Protein AF-A0A937YG60-F1 (afdb_monomer)

Sequence (108 aa):
MDESSQRQVPEAFIRLYVPPGRIKPTLSWAELLERHELCEDLAQMLGEPARAQLHELGLAEADVLGRIRAGLPATNLDLTVGEIGWVLGRLAETLGWFDDNGQPLVID

Mean predicted aligned error: 5.28 Å

Solvent-accessible surface area (backbone atoms only — not comparable to full-atom values): 6520 Å² total; per-residue (Å²): 135,92,73,79,70,80,75,69,72,51,69,78,61,51,51,69,44,31,55,92,98,55,91,60,50,80,62,52,72,69,56,49,42,54,54,47,52,54,38,52,52,51,20,60,66,45,46,61,62,45,52,47,43,34,66,78,68,68,45,54,73,70,56,40,53,51,52,51,60,70,48,49,78,76,68,79,60,97,70,49,74,60,50,51,51,49,25,48,28,50,30,22,48,79,72,67,40,55,44,98,85,70,42,49,45,75,83,132

Radius of gyration: 14.95 Å; Cα contacts (8 Å, |Δi|>4): 89; chains: 1; bounding box: 40×36×31 Å

Nearest PDB structures (foldseek):
  6fbx-assembly1_A  TM=3.305E-01  e=8.536E+00  Danio rerio

Structure (mmCIF, N/CA/C/O backbone):
data_AF-A0A937YG60-F1
#
_entry.id   AF-A0A937YG60-F1
#
loop_
_atom_site.group_PDB
_atom_site.id
_atom_site.type_symbol
_atom_site.label_atom_id
_atom_site.label_alt_id
_atom_site.label_comp_id
_atom_site.label_asym_id
_atom_site.label_entity_id
_atom_site.label_seq_id
_atom_site.pdbx_PDB_ins_code
_atom_site.Cartn_x
_atom_site.Cartn_y
_atom_site.Cartn_z
_atom_site.occupancy
_atom_site.B_iso_or_equiv
_atom_site.auth_seq_id
_atom_site.auth_comp_id
_atom_site.auth_asym_id
_atom_site.auth_atom_id
_atom_site.pdbx_PDB_model_num
ATOM 1 N N . MET A 1 1 ? 24.860 20.841 5.495 1.00 39.56 1 MET A N 1
ATOM 2 C CA . MET A 1 1 ? 24.531 19.633 6.269 1.00 39.56 1 MET A CA 1
ATOM 3 C C . MET A 1 1 ? 24.145 18.597 5.243 1.00 39.56 1 MET A C 1
ATOM 5 O O . MET A 1 1 ? 23.289 18.880 4.417 1.00 39.56 1 MET A O 1
ATOM 9 N N . ASP A 1 2 ? 24.934 17.532 5.180 1.00 52.50 2 ASP A N 1
ATOM 10 C CA . ASP A 1 2 ? 24.888 16.507 4.141 1.00 52.50 2 ASP A CA 1
ATOM 11 C C . ASP A 1 2 ? 23.999 15.376 4.664 1.00 52.50 2 ASP A C 1
ATOM 13 O O . ASP A 1 2 ? 24.440 14.521 5.425 1.00 52.50 2 ASP A O 1
ATOM 17 N N . GLU A 1 3 ? 22.709 15.454 4.356 1.00 47.12 3 GLU A N 1
ATOM 18 C CA . GLU A 1 3 ? 21.715 14.432 4.700 1.00 47.12 3 GLU A CA 1
ATOM 19 C C . GLU A 1 3 ? 21.021 13.980 3.420 1.00 47.12 3 GLU A C 1
ATOM 21 O O . GLU A 1 3 ? 19.796 13.862 3.353 1.00 47.12 3 GLU A O 1
ATOM 26 N N . SER A 1 4 ? 21.825 13.758 2.374 1.00 46.06 4 SER A N 1
ATOM 27 C CA . SER A 1 4 ? 21.418 12.999 1.197 1.00 46.06 4 SER A CA 1
ATOM 28 C C . SE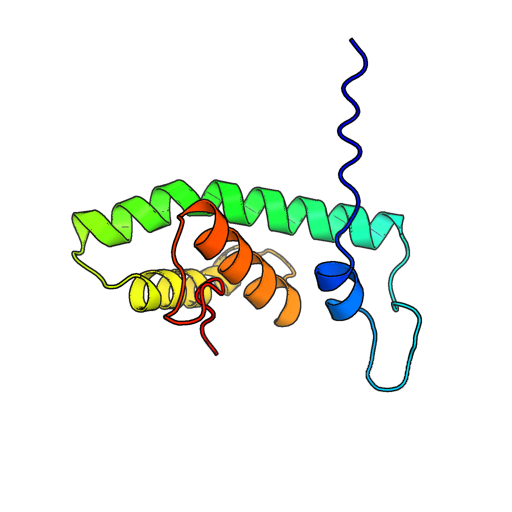R A 1 4 ? 21.064 11.606 1.700 1.00 46.06 4 SER A C 1
ATOM 30 O O . SER A 1 4 ? 21.912 10.717 1.750 1.00 46.06 4 SER A O 1
ATOM 32 N N . SER A 1 5 ? 19.840 11.471 2.205 1.00 52.78 5 SER A N 1
ATOM 33 C CA . SER A 1 5 ? 19.255 10.242 2.701 1.00 52.78 5 SER A CA 1
ATOM 34 C C . SER A 1 5 ? 19.525 9.223 1.617 1.00 52.78 5 SER A C 1
ATOM 36 O O . SER A 1 5 ? 18.965 9.333 0.528 1.00 52.78 5 SER A O 1
ATOM 38 N N . GLN A 1 6 ? 20.470 8.314 1.869 1.00 57.12 6 GLN A N 1
ATOM 39 C CA . GLN A 1 6 ? 20.818 7.236 0.954 1.00 57.12 6 GLN A CA 1
ATOM 40 C C . GLN A 1 6 ? 19.632 6.280 0.966 1.00 57.12 6 GLN A C 1
ATOM 42 O O . GLN A 1 6 ? 19.680 5.218 1.582 1.00 57.12 6 GLN A O 1
ATOM 47 N N . ARG A 1 7 ? 18.522 6.721 0.367 1.00 59.97 7 ARG A N 1
ATOM 48 C CA . ARG A 1 7 ? 17.256 6.021 0.261 1.00 59.97 7 ARG A CA 1
ATOM 49 C C . ARG A 1 7 ? 17.507 4.898 -0.731 1.00 59.97 7 ARG A C 1
ATOM 51 O O . ARG A 1 7 ? 17.250 4.998 -1.925 1.00 59.97 7 ARG A O 1
ATOM 58 N N . GLN A 1 8 ? 18.183 3.871 -0.238 1.00 78.31 8 GLN A N 1
ATOM 59 C CA . GLN A 1 8 ? 18.529 2.706 -1.010 1.00 78.31 8 GLN A CA 1
ATOM 60 C C . GLN A 1 8 ? 17.225 1.978 -1.300 1.00 78.31 8 GLN A C 1
ATOM 62 O O . GLN A 1 8 ? 16.478 1.656 -0.378 1.00 78.31 8 GLN A O 1
ATOM 67 N N . VAL A 1 9 ? 16.949 1.747 -2.582 1.00 87.62 9 VAL A N 1
ATOM 68 C CA . VAL A 1 9 ? 15.769 0.991 -2.999 1.00 87.62 9 VAL A CA 1
ATOM 69 C C . VAL A 1 9 ? 15.875 -0.420 -2.403 1.00 87.62 9 VAL A C 1
ATOM 71 O O . VAL A 1 9 ? 16.856 -1.115 -2.696 1.00 87.62 9 VAL A O 1
ATOM 74 N N . PRO A 1 10 ? 14.920 -0.857 -1.560 1.00 89.75 10 PRO A N 1
ATOM 75 C CA . PRO A 1 10 ? 14.966 -2.174 -0.939 1.00 89.75 10 PRO A CA 1
ATOM 76 C C . PRO A 1 10 ? 14.922 -3.289 -1.985 1.00 89.75 10 PRO A C 1
ATOM 78 O O . PRO A 1 10 ? 14.213 -3.183 -2.987 1.00 89.75 10 PRO A O 1
ATOM 81 N N . GLU A 1 11 ? 15.599 -4.411 -1.728 1.00 88.19 11 GLU A N 1
ATOM 82 C CA . GLU A 1 11 ? 15.588 -5.560 -2.649 1.00 88.19 11 GLU A CA 1
ATOM 83 C C . GLU A 1 11 ? 14.165 -6.084 -2.906 1.00 88.19 11 GLU A C 1
ATOM 85 O O . GLU A 1 11 ? 13.822 -6.434 -4.035 1.00 88.19 11 GLU A O 1
ATOM 90 N N . ALA A 1 12 ? 13.302 -6.051 -1.886 1.00 88.56 12 ALA A N 1
ATOM 91 C CA . ALA A 1 12 ? 11.889 -6.396 -2.018 1.00 88.56 12 ALA A CA 1
ATOM 92 C C . ALA A 1 12 ? 11.158 -5.528 -3.060 1.00 88.56 12 ALA A C 1
ATOM 94 O O . ALA A 1 12 ? 10.338 -6.053 -3.810 1.00 88.56 12 ALA A O 1
ATOM 95 N N . PHE A 1 13 ? 11.495 -4.236 -3.159 1.00 92.69 13 PHE A N 1
ATOM 96 C CA . PHE A 1 13 ? 10.932 -3.338 -4.170 1.00 92.69 13 PHE A CA 1
ATOM 97 C C . PHE A 1 13 ? 11.510 -3.626 -5.559 1.00 92.69 13 PHE A C 1
ATOM 99 O O . PHE A 1 13 ? 10.770 -3.720 -6.534 1.00 92.69 13 PHE A O 1
ATOM 106 N N . ILE A 1 14 ? 12.826 -3.849 -5.661 1.00 92.69 14 ILE A N 1
ATOM 107 C CA . ILE A 1 14 ? 13.481 -4.189 -6.937 1.00 92.69 14 ILE A CA 1
ATOM 108 C C . ILE A 1 14 ? 12.844 -5.442 -7.552 1.00 92.69 14 ILE A C 1
ATOM 110 O O . ILE A 1 14 ? 12.614 -5.487 -8.761 1.00 92.69 14 ILE A O 1
ATOM 114 N N . ARG A 1 15 ? 12.512 -6.443 -6.724 1.00 92.31 15 ARG A N 1
ATOM 115 C CA . ARG A 1 15 ? 11.873 -7.695 -7.155 1.00 92.31 15 ARG A CA 1
ATOM 116 C C . ARG A 1 15 ? 10.528 -7.496 -7.857 1.00 92.31 15 ARG A C 1
ATOM 118 O O . ARG A 1 15 ? 10.189 -8.341 -8.680 1.00 92.31 15 ARG A O 1
ATOM 125 N N . LEU A 1 16 ? 9.811 -6.394 -7.616 1.00 92.25 16 LEU A N 1
ATOM 126 C CA . LEU A 1 16 ? 8.573 -6.062 -8.341 1.00 92.25 16 LEU A CA 1
ATOM 127 C C . LEU A 1 16 ? 8.813 -5.898 -9.850 1.00 92.25 16 LEU A C 1
ATOM 129 O O . LEU A 1 16 ? 7.930 -6.170 -10.657 1.00 92.25 16 LEU A O 1
ATOM 133 N N . TYR A 1 17 ? 10.030 -5.503 -10.227 1.00 93.06 17 TYR A N 1
ATOM 134 C CA . TYR A 1 17 ? 10.441 -5.251 -11.608 1.00 93.06 17 TYR A CA 1
ATOM 135 C C . TYR A 1 17 ? 11.309 -6.369 -12.191 1.00 93.06 17 TYR A C 1
ATOM 137 O O . TYR A 1 17 ? 11.826 -6.231 -13.301 1.00 93.06 17 TYR A O 1
ATOM 145 N N . VAL A 1 18 ? 11.506 -7.472 -11.461 1.00 92.44 18 VAL A N 1
ATOM 146 C CA . VAL A 1 18 ? 12.238 -8.643 -11.952 1.00 92.44 18 VAL A CA 1
ATOM 147 C C . VAL A 1 18 ? 11.227 -9.648 -12.514 1.00 92.44 18 VAL A C 1
ATOM 149 O O . VAL A 1 18 ? 10.504 -10.282 -11.747 1.00 92.44 18 VAL A O 1
ATOM 152 N N . PRO A 1 19 ? 11.154 -9.831 -13.845 1.00 88.38 19 PRO A N 1
ATOM 153 C CA . PRO A 1 19 ? 10.209 -10.764 -14.437 1.00 88.38 19 PRO A CA 1
ATOM 154 C C . PRO A 1 19 ? 10.560 -12.215 -14.073 1.00 88.38 19 PRO A C 1
ATOM 156 O O . PRO A 1 19 ? 11.733 -12.532 -13.831 1.00 88.38 19 PRO A O 1
ATOM 159 N N . PRO A 1 20 ? 9.569 -13.126 -14.077 1.00 86.00 20 PRO A N 1
ATOM 160 C CA . PRO A 1 20 ? 9.786 -14.521 -13.718 1.00 86.00 20 PRO A CA 1
ATOM 161 C C . PRO A 1 20 ? 10.871 -15.154 -14.598 1.00 86.00 20 PRO A C 1
ATOM 163 O O . PRO A 1 20 ? 10.859 -15.030 -15.823 1.00 86.00 20 PRO A O 1
ATOM 166 N N . GLY A 1 21 ? 11.833 -15.824 -13.961 1.00 88.31 21 GLY A N 1
ATOM 167 C CA . GLY A 1 21 ? 12.967 -16.455 -14.643 1.00 88.31 21 GLY A CA 1
ATOM 168 C C . GLY A 1 21 ? 14.125 -15.513 -14.990 1.00 88.31 21 GLY A C 1
ATOM 169 O O . GLY A 1 21 ? 15.080 -15.948 -15.634 1.00 88.31 21 GLY A O 1
ATOM 170 N N . ARG A 1 22 ? 14.088 -14.241 -14.568 1.00 88.56 22 ARG A N 1
ATOM 171 C CA . ARG A 1 22 ? 15.233 -13.324 -14.661 1.00 88.56 22 ARG A CA 1
ATOM 172 C C . ARG A 1 22 ? 15.819 -12.981 -13.295 1.00 88.56 22 ARG A C 1
ATOM 174 O O . ARG A 1 22 ? 15.203 -13.183 -12.260 1.00 88.56 22 ARG A O 1
ATOM 181 N N . ILE A 1 23 ? 17.045 -12.458 -13.338 1.00 84.19 23 ILE A N 1
ATOM 182 C CA . ILE A 1 23 ? 17.808 -11.997 -12.167 1.00 84.19 23 ILE A CA 1
ATOM 183 C C . ILE A 1 23 ? 17.854 -10.461 -12.108 1.00 84.19 23 ILE A C 1
ATOM 185 O O . ILE A 1 23 ? 17.969 -9.884 -11.035 1.00 84.19 23 ILE A O 1
ATOM 189 N N . LYS A 1 24 ? 17.775 -9.784 -13.263 1.00 84.94 24 LYS A N 1
ATOM 190 C CA . LYS A 1 24 ? 17.883 -8.322 -13.360 1.00 84.94 24 LYS A CA 1
ATOM 191 C C . LYS A 1 24 ? 16.510 -7.669 -13.546 1.00 84.94 24 LYS A C 1
ATOM 193 O O . LYS A 1 24 ? 15.705 -8.231 -14.299 1.00 84.94 24 LYS A O 1
ATOM 198 N N . PRO A 1 25 ? 16.272 -6.498 -12.926 1.00 90.06 25 PRO A N 1
ATOM 199 C CA . PRO A 1 25 ? 15.053 -5.734 -13.141 1.00 90.06 25 PRO A CA 1
ATOM 200 C C . PRO A 1 25 ? 14.977 -5.222 -14.582 1.00 90.06 25 PRO A C 1
ATOM 202 O O . PRO A 1 25 ? 15.996 -5.084 -15.264 1.00 90.06 25 PRO A O 1
ATOM 205 N N . THR A 1 26 ? 13.762 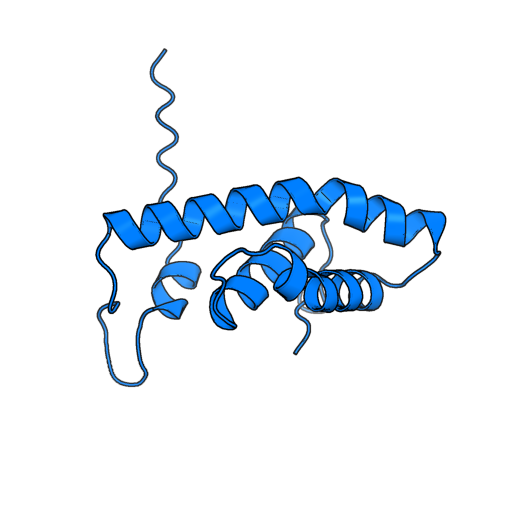-4.951 -15.052 1.00 90.75 26 THR A N 1
ATOM 206 C CA . THR A 1 26 ? 13.526 -4.343 -16.370 1.00 90.75 26 THR A CA 1
ATOM 207 C C . THR A 1 26 ? 13.813 -2.848 -16.398 1.00 90.75 26 THR A C 1
ATOM 209 O O . THR A 1 26 ? 14.089 -2.321 -17.470 1.00 90.75 26 THR A O 1
ATOM 212 N N . LEU A 1 27 ? 13.741 -2.183 -15.243 1.00 92.12 27 LEU A N 1
ATOM 213 C CA . LEU A 1 27 ? 13.957 -0.747 -15.095 1.00 92.12 27 LEU A CA 1
ATOM 214 C C . LEU A 1 27 ? 15.410 -0.407 -14.754 1.00 92.12 27 LEU A C 1
ATOM 216 O O . LEU A 1 27 ? 16.130 -1.196 -14.132 1.00 92.12 27 LEU A O 1
ATOM 220 N N . SER A 1 28 ? 15.819 0.804 -15.128 1.00 92.88 28 SER A N 1
ATOM 221 C CA . SER A 1 28 ? 17.093 1.399 -14.726 1.00 92.88 28 SER A CA 1
ATOM 222 C C . SER A 1 28 ? 17.096 1.732 -13.232 1.00 92.88 28 SER A C 1
ATOM 224 O O . SER A 1 28 ? 16.048 1.915 -12.619 1.00 92.88 28 SER A O 1
ATOM 226 N N . TRP A 1 29 ? 18.280 1.896 -12.633 1.00 89.56 29 TRP A N 1
ATOM 227 C CA . TRP A 1 29 ? 18.383 2.268 -11.214 1.00 89.56 29 TRP A CA 1
ATOM 228 C C . TRP A 1 29 ? 17.717 3.613 -10.887 1.00 89.56 29 TRP A C 1
ATOM 230 O O . TRP A 1 29 ? 17.055 3.732 -9.863 1.00 89.56 29 TRP A O 1
ATOM 240 N N . ALA A 1 30 ? 17.855 4.605 -11.773 1.00 91.00 30 ALA A N 1
ATOM 241 C CA . ALA A 1 30 ? 17.211 5.908 -11.607 1.00 91.00 30 ALA A CA 1
ATOM 242 C C . ALA A 1 30 ? 15.676 5.799 -11.609 1.00 91.00 30 ALA A C 1
ATOM 244 O O . ALA A 1 30 ? 15.025 6.387 -10.755 1.00 91.00 30 ALA A O 1
ATOM 245 N N . GLU A 1 31 ? 15.114 4.989 -12.510 1.00 92.88 31 GLU A N 1
ATOM 246 C CA . GLU A 1 31 ? 13.670 4.734 -12.574 1.00 92.88 31 GLU A CA 1
ATOM 247 C C . GLU A 1 31 ? 13.186 3.982 -11.329 1.00 92.88 31 GLU A C 1
ATOM 249 O O . GLU A 1 31 ? 12.165 4.333 -10.754 1.00 92.88 31 GLU A O 1
ATOM 254 N N . LEU A 1 32 ? 13.934 2.974 -10.867 1.00 93.00 32 LEU A N 1
ATOM 255 C CA . LEU A 1 32 ? 13.611 2.252 -9.633 1.00 93.00 32 LEU A CA 1
ATOM 256 C C . LEU A 1 32 ? 13.587 3.178 -8.417 1.00 93.00 32 LEU A C 1
ATOM 258 O O . LEU A 1 32 ? 12.711 3.030 -7.569 1.00 93.00 32 LEU A O 1
ATOM 262 N N . LEU A 1 33 ? 14.536 4.114 -8.332 1.00 92.56 33 LEU A N 1
ATOM 263 C CA . LEU A 1 33 ? 14.569 5.105 -7.264 1.00 92.56 33 LEU A CA 1
ATOM 264 C C . LEU A 1 33 ? 13.349 6.023 -7.338 1.00 92.56 33 LEU A C 1
ATOM 266 O O . LEU A 1 33 ? 12.647 6.146 -6.345 1.00 92.56 33 LEU A O 1
ATOM 270 N N . GLU A 1 34 ? 13.050 6.587 -8.508 1.00 93.00 34 GLU A N 1
ATOM 271 C CA . GLU A 1 34 ? 11.886 7.460 -8.704 1.00 93.00 34 GLU A CA 1
ATOM 272 C C . GLU A 1 34 ? 10.572 6.751 -8.337 1.00 93.00 34 GLU A C 1
ATOM 274 O O . GLU A 1 34 ? 9.760 7.278 -7.575 1.00 93.00 34 GLU A O 1
ATOM 279 N N . ARG A 1 35 ? 10.392 5.509 -8.806 1.00 94.62 35 ARG A N 1
ATOM 280 C CA . ARG A 1 35 ? 9.223 4.684 -8.471 1.00 94.62 35 ARG A CA 1
ATOM 281 C C . ARG A 1 35 ? 9.137 4.384 -6.977 1.00 94.62 35 ARG A C 1
ATOM 283 O O . ARG A 1 35 ? 8.052 4.441 -6.402 1.00 94.62 35 ARG A O 1
ATOM 290 N N . HIS A 1 36 ? 10.262 4.057 -6.346 1.00 94.38 36 HIS A N 1
ATOM 291 C CA . HIS A 1 36 ? 10.316 3.785 -4.912 1.00 94.38 36 HIS A CA 1
ATOM 292 C C . HIS A 1 36 ? 9.961 5.027 -4.091 1.00 94.38 36 HIS A C 1
ATOM 294 O O . HIS A 1 36 ? 9.180 4.935 -3.151 1.00 94.38 36 HIS A O 1
ATOM 300 N N . GLU A 1 37 ? 10.486 6.191 -4.467 1.00 93.75 37 GLU A N 1
ATOM 301 C CA . GLU A 1 37 ? 10.196 7.462 -3.802 1.00 93.75 37 GLU A CA 1
ATOM 302 C C . GLU A 1 37 ? 8.726 7.850 -3.913 1.00 93.75 37 GLU A C 1
ATOM 304 O O . GLU A 1 37 ? 8.131 8.247 -2.913 1.00 93.75 37 GLU A O 1
ATOM 309 N N . LEU A 1 38 ? 8.128 7.669 -5.094 1.00 93.62 38 LEU A N 1
ATOM 310 C CA . LEU A 1 38 ? 6.695 7.866 -5.294 1.00 93.62 38 LEU A CA 1
ATOM 311 C C . LEU A 1 38 ? 5.870 6.968 -4.361 1.00 93.62 38 LEU A C 1
ATOM 313 O O . LEU A 1 38 ? 4.920 7.431 -3.733 1.00 93.62 38 LEU A O 1
ATOM 317 N N . CYS A 1 39 ? 6.229 5.686 -4.267 1.00 94.88 39 CYS A N 1
ATOM 318 C CA . CYS A 1 39 ? 5.514 4.739 -3.419 1.00 94.88 39 CYS A CA 1
ATOM 319 C C . CYS A 1 39 ? 5.681 5.056 -1.923 1.00 94.88 39 CYS A C 1
ATOM 321 O O . CYS A 1 39 ? 4.711 4.957 -1.173 1.00 94.88 39 CYS A O 1
ATOM 323 N N . GLU A 1 40 ? 6.884 5.450 -1.490 1.00 93.88 40 GLU A N 1
ATOM 324 C CA . GLU A 1 40 ? 7.148 5.885 -0.111 1.00 93.88 40 GLU A CA 1
ATOM 325 C C . GLU A 1 40 ? 6.309 7.116 0.250 1.00 93.88 40 GLU A C 1
ATOM 327 O O . GLU A 1 40 ? 5.627 7.115 1.272 1.00 93.88 40 GLU A O 1
ATOM 332 N N . ASP A 1 41 ? 6.327 8.156 -0.589 1.00 94.19 41 ASP A N 1
ATOM 333 C CA . ASP A 1 41 ? 5.574 9.391 -0.342 1.00 94.19 41 ASP A CA 1
ATOM 334 C C . ASP A 1 41 ? 4.069 9.118 -0.247 1.00 94.19 41 ASP A C 1
ATOM 336 O O . ASP A 1 41 ? 3.400 9.562 0.689 1.00 94.19 41 ASP A O 1
ATOM 340 N N . LEU A 1 42 ? 3.554 8.287 -1.156 1.00 94.31 42 LEU A N 1
ATOM 341 C CA . LEU A 1 42 ? 2.151 7.903 -1.159 1.00 94.31 42 LEU A CA 1
ATOM 342 C C . LEU A 1 42 ? 1.762 7.116 0.100 1.00 94.31 42 LEU A C 1
ATOM 344 O O . LEU A 1 42 ? 0.720 7.397 0.693 1.00 94.31 42 LEU A O 1
ATOM 348 N N . ALA A 1 43 ? 2.585 6.161 0.543 1.00 94.31 43 ALA A N 1
ATOM 349 C CA . ALA A 1 43 ? 2.329 5.419 1.777 1.00 94.31 43 ALA A CA 1
ATOM 350 C C . ALA A 1 43 ? 2.294 6.354 2.999 1.00 94.31 43 ALA A C 1
ATOM 352 O O . ALA A 1 43 ? 1.402 6.241 3.841 1.00 94.31 43 ALA A O 1
ATOM 353 N N . GLN A 1 44 ? 3.205 7.329 3.066 1.00 94.38 44 GLN A N 1
ATOM 354 C CA . GLN A 1 44 ? 3.227 8.317 4.145 1.00 94.38 44 GLN A CA 1
ATOM 355 C C . GLN A 1 44 ? 1.997 9.234 4.115 1.00 94.38 44 GLN A C 1
ATOM 357 O O . GLN A 1 44 ? 1.371 9.448 5.155 1.00 94.38 44 GLN A O 1
ATOM 362 N N . MET A 1 45 ? 1.605 9.717 2.933 1.00 94.69 45 MET A N 1
ATOM 363 C CA . MET A 1 45 ? 0.408 10.543 2.738 1.00 94.69 45 MET A CA 1
ATOM 364 C C . MET A 1 45 ? -0.872 9.813 3.168 1.00 94.69 45 MET A C 1
ATOM 366 O O . MET A 1 45 ? -1.782 10.418 3.735 1.00 94.69 45 MET A O 1
ATOM 370 N N . LEU A 1 46 ? -0.948 8.502 2.924 1.00 95.19 46 LEU A N 1
ATOM 371 C CA . LEU A 1 46 ? -2.109 7.678 3.260 1.00 95.19 46 LEU A CA 1
ATOM 372 C C . LEU A 1 46 ? -2.199 7.315 4.752 1.00 95.19 46 LEU A C 1
ATOM 374 O O . LEU A 1 46 ? -3.251 6.853 5.199 1.00 95.19 46 LEU A O 1
ATOM 378 N N . GLY A 1 47 ? -1.148 7.555 5.541 1.00 95.38 47 GLY A N 1
ATOM 379 C CA . GLY A 1 47 ? -1.102 7.224 6.968 1.00 95.38 47 GLY A CA 1
ATOM 380 C C . GLY A 1 47 ? -2.192 7.908 7.795 1.00 95.38 47 GLY A C 1
ATOM 381 O O . GLY A 1 47 ? -2.923 7.252 8.538 1.00 95.38 47 GLY A O 1
ATOM 382 N N . GLU A 1 48 ? -2.344 9.224 7.657 1.00 94.44 48 GLU A N 1
ATOM 383 C CA . GLU A 1 48 ? -3.394 9.978 8.355 1.00 94.44 48 GLU A CA 1
ATOM 384 C C . GLU A 1 48 ? -4.821 9.554 7.958 1.00 94.44 48 GLU A C 1
ATOM 386 O O . GLU A 1 48 ? -5.598 9.211 8.856 1.00 94.44 48 GLU A O 1
ATOM 391 N N . PRO A 1 49 ? -5.200 9.496 6.663 1.00 93.06 49 PRO A N 1
ATOM 392 C CA . PRO A 1 49 ? -6.546 9.077 6.276 1.00 93.06 49 PRO A CA 1
ATOM 393 C C . PRO A 1 49 ? -6.841 7.613 6.625 1.00 93.06 49 PRO A C 1
ATOM 395 O O . PRO A 1 49 ? -7.997 7.274 6.881 1.00 93.06 49 PRO A O 1
ATOM 398 N N . ALA A 1 50 ? -5.833 6.737 6.682 1.00 94.62 50 ALA A N 1
ATOM 399 C CA . ALA A 1 50 ? -6.004 5.370 7.167 1.00 94.62 50 ALA A CA 1
ATOM 400 C C . ALA A 1 50 ? -6.379 5.342 8.658 1.00 94.62 50 ALA A C 1
ATOM 402 O O . ALA A 1 50 ? -7.345 4.684 9.049 1.00 94.62 50 ALA A O 1
ATOM 403 N N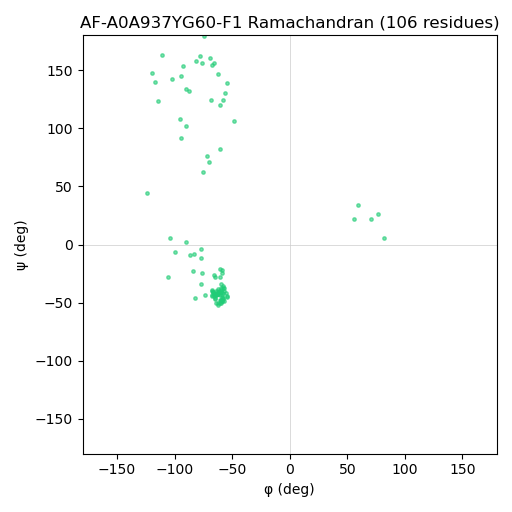 . ARG A 1 51 ? -5.672 6.114 9.493 1.00 94.12 51 ARG A N 1
ATOM 404 C CA . ARG A 1 51 ? -5.977 6.235 10.931 1.00 94.12 51 ARG A CA 1
ATOM 405 C C . ARG A 1 51 ? -7.354 6.848 11.161 1.00 94.12 51 ARG 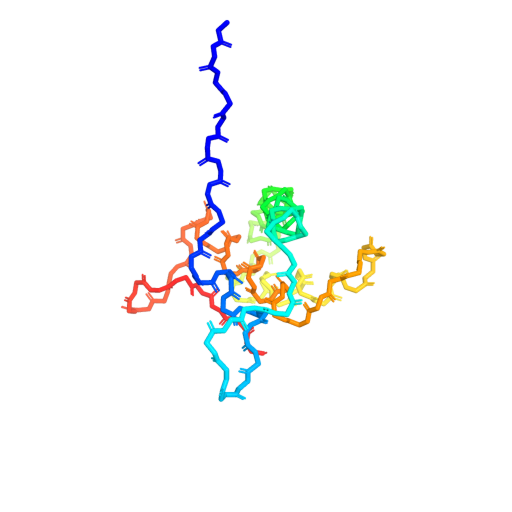A C 1
ATOM 407 O O . ARG A 1 51 ? -8.098 6.357 12.006 1.00 94.12 51 ARG A O 1
ATOM 414 N N . ALA A 1 52 ? -7.710 7.875 10.391 1.00 93.31 52 ALA A N 1
ATOM 415 C CA . ALA A 1 52 ? -9.037 8.481 10.442 1.00 93.31 52 ALA A CA 1
ATOM 416 C C . ALA A 1 52 ? -10.130 7.447 10.135 1.00 93.31 52 ALA A C 1
ATOM 418 O O . ALA A 1 52 ? -11.048 7.277 10.927 1.00 93.31 52 ALA A O 1
ATOM 419 N N . GLN A 1 53 ? -9.990 6.663 9.061 1.00 92.81 53 GLN A N 1
ATOM 420 C CA . GLN A 1 53 ? -10.951 5.602 8.742 1.00 92.81 53 GLN A CA 1
ATOM 421 C C . GLN A 1 53 ? -11.047 4.528 9.834 1.00 92.81 53 GLN A C 1
ATOM 423 O O . GLN A 1 53 ? -12.154 4.104 10.163 1.00 92.81 53 GLN A O 1
ATOM 428 N N . LEU A 1 54 ? -9.921 4.108 10.417 1.00 93.75 54 LEU A N 1
ATOM 429 C CA . LEU A 1 54 ? -9.912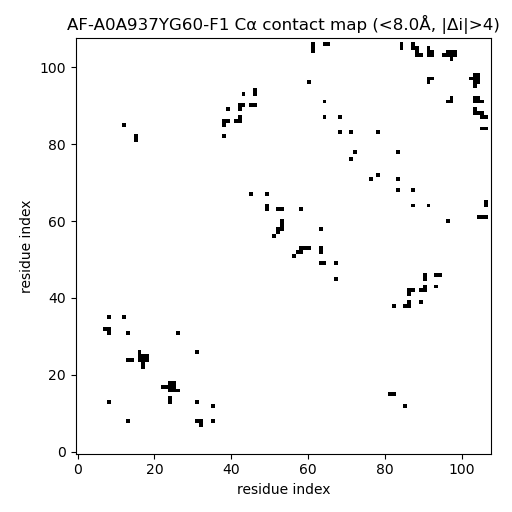 3.132 11.509 1.00 93.75 54 LEU A CA 1
ATOM 430 C C . LEU A 1 54 ? -10.723 3.640 12.716 1.00 93.75 54 LEU A C 1
ATOM 432 O O . LEU A 1 54 ? -11.577 2.928 13.239 1.00 93.75 54 LEU A O 1
ATOM 436 N N . HIS A 1 55 ? -10.487 4.886 13.136 1.00 93.06 55 HIS A N 1
ATOM 437 C CA . HIS A 1 55 ? -11.096 5.452 14.341 1.00 93.06 55 HIS A CA 1
ATOM 438 C C . HIS A 1 55 ? -12.515 5.990 14.125 1.00 93.06 55 HIS A C 1
ATOM 440 O O . HIS A 1 55 ? -13.396 5.723 14.939 1.00 93.06 55 HIS A O 1
ATOM 446 N N . GLU A 1 56 ? -12.751 6.749 13.056 1.00 92.12 56 GLU A N 1
ATOM 447 C CA . GLU A 1 56 ? -14.030 7.428 12.812 1.00 92.12 56 GLU A CA 1
ATOM 448 C C . GLU A 1 56 ? -15.108 6.477 12.295 1.00 92.12 56 GLU A C 1
ATOM 450 O O . GLU A 1 56 ? -16.284 6.639 12.618 1.00 92.12 56 GLU A O 1
ATOM 455 N N . LEU A 1 57 ? -14.718 5.476 11.500 1.00 89.25 57 LEU A N 1
ATOM 456 C CA . LEU A 1 57 ? -15.653 4.508 10.924 1.00 89.25 57 LEU A CA 1
ATOM 457 C C . LEU A 1 57 ? -15.691 3.187 11.705 1.00 89.25 57 LEU A C 1
ATOM 459 O O . LEU A 1 57 ? -16.520 2.334 11.391 1.00 89.25 57 LEU A O 1
ATOM 463 N N . GLY A 1 58 ? -14.814 3.011 12.702 1.00 90.56 58 GLY A N 1
ATOM 464 C CA . GLY A 1 58 ? -14.722 1.786 13.502 1.00 90.56 58 GLY A CA 1
ATOM 465 C C . GLY A 1 58 ? -14.418 0.543 12.662 1.00 90.56 58 GLY A C 1
ATOM 466 O O . GLY A 1 58 ? -14.949 -0.531 12.939 1.00 90.56 58 GLY A O 1
ATOM 467 N N . LEU A 1 59 ? -13.635 0.705 11.593 1.00 92.06 59 LEU A N 1
ATOM 468 C CA . LEU A 1 59 ? -13.288 -0.368 10.662 1.00 92.06 59 LEU A CA 1
ATOM 469 C C . LEU A 1 59 ? -12.146 -1.227 11.208 1.00 92.06 59 LEU A C 1
ATOM 471 O O . LEU A 1 59 ? -11.349 -0.766 12.022 1.00 92.06 59 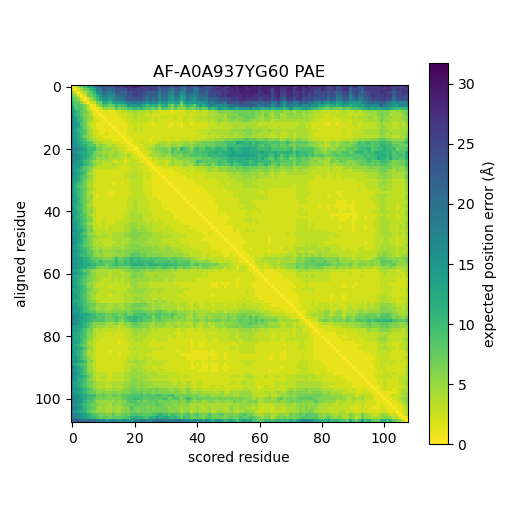LEU A O 1
ATOM 475 N N . ALA A 1 60 ? -12.034 -2.463 10.719 1.00 93.38 60 ALA A N 1
ATOM 476 C CA . ALA A 1 60 ? -10.829 -3.255 10.924 1.00 93.38 60 ALA A CA 1
ATOM 477 C C . ALA A 1 60 ? -9.701 -2.772 9.997 1.00 93.38 60 ALA A C 1
ATOM 479 O O . ALA A 1 60 ? -9.945 -2.206 8.931 1.00 93.38 60 ALA A O 1
ATOM 480 N N . GLU A 1 61 ? -8.455 -3.041 10.378 1.00 93.88 61 GLU A N 1
ATOM 481 C CA . GLU A 1 61 ? -7.251 -2.643 9.632 1.00 93.88 61 GLU A CA 1
ATOM 482 C C . GLU A 1 61 ? -7.294 -3.139 8.174 1.00 93.88 61 GLU A C 1
ATOM 484 O O . GLU A 1 61 ? -7.066 -2.371 7.239 1.00 93.88 61 GLU A O 1
ATOM 489 N N . ALA A 1 62 ? -7.702 -4.397 7.965 1.00 92.62 62 ALA A N 1
ATOM 490 C CA . ALA A 1 62 ? -7.867 -4.984 6.635 1.00 92.62 62 ALA A CA 1
ATOM 491 C C . ALA A 1 62 ? -8.939 -4.269 5.785 1.00 92.62 62 ALA A C 1
ATOM 493 O O . ALA A 1 62 ? -8.740 -4.066 4.585 1.00 92.62 62 ALA A O 1
ATOM 494 N N . ASP A 1 63 ? -10.052 -3.839 6.392 1.00 94.00 63 ASP A N 1
ATOM 495 C CA . ASP A 1 63 ? -11.104 -3.083 5.698 1.00 94.00 63 ASP A CA 1
ATOM 496 C C . ASP A 1 63 ? -10.615 -1.693 5.277 1.00 94.00 63 ASP A C 1
ATOM 498 O O . ASP A 1 63 ? -10.928 -1.228 4.177 1.00 94.00 63 ASP A O 1
ATOM 502 N N . VAL A 1 64 ? -9.828 -1.027 6.130 1.00 95.31 64 VAL A N 1
ATOM 503 C CA . VAL A 1 64 ? -9.225 0.275 5.809 1.00 95.31 64 VAL A CA 1
ATOM 504 C C . VAL A 1 64 ? -8.279 0.144 4.620 1.00 95.31 64 VAL A C 1
ATOM 506 O O . VAL A 1 64 ? -8.414 0.889 3.646 1.00 95.31 64 VAL A O 1
ATOM 509 N N . LEU A 1 65 ? -7.365 -0.830 4.657 1.00 95.06 65 LEU A N 1
ATOM 510 C CA . LEU A 1 65 ? -6.461 -1.096 3.539 1.00 95.06 65 LEU A CA 1
ATOM 511 C C . LEU A 1 65 ? -7.260 -1.395 2.257 1.00 95.06 65 LEU A C 1
ATOM 513 O O . LEU A 1 65 ? -6.933 -0.873 1.189 1.00 95.06 65 LEU A O 1
ATOM 517 N N . GLY A 1 66 ? -8.343 -2.177 2.353 1.00 94.25 66 GLY A N 1
ATOM 518 C CA . GLY A 1 66 ? -9.179 -2.551 1.209 1.00 94.25 66 GLY A CA 1
ATOM 519 C C . GLY A 1 66 ? -9.836 -1.345 0.540 1.00 94.25 66 GLY A C 1
ATOM 520 O O . GLY A 1 66 ? -9.864 -1.244 -0.690 1.00 94.25 66 GLY A O 1
ATOM 521 N N . ARG A 1 67 ? -10.306 -0.387 1.345 1.00 93.69 67 ARG A N 1
ATOM 522 C CA . ARG A 1 67 ? -10.869 0.882 0.860 1.00 93.69 67 ARG A CA 1
ATOM 523 C C . ARG A 1 67 ? -9.822 1.767 0.206 1.00 93.69 67 ARG A C 1
ATOM 525 O O . ARG A 1 67 ? -10.081 2.311 -0.865 1.00 93.69 67 ARG A O 1
ATOM 532 N N . ILE A 1 68 ? -8.644 1.888 0.818 1.00 93.88 68 ILE A N 1
ATOM 533 C CA . ILE A 1 68 ? -7.531 2.657 0.249 1.00 93.88 68 ILE A CA 1
ATOM 534 C C . ILE A 1 68 ? -7.152 2.080 -1.110 1.00 93.88 68 ILE A C 1
ATOM 536 O O . ILE A 1 68 ? -7.123 2.813 -2.096 1.00 93.88 68 ILE A O 1
ATOM 540 N N . ARG A 1 69 ? -6.981 0.757 -1.197 1.00 93.75 69 ARG A N 1
ATOM 541 C CA . ARG A 1 69 ? -6.702 0.063 -2.455 1.00 93.75 69 ARG A CA 1
ATOM 542 C C . ARG A 1 69 ? -7.736 0.361 -3.535 1.00 93.75 69 ARG A C 1
ATOM 544 O O . ARG A 1 69 ? -7.363 0.627 -4.672 1.00 93.75 69 ARG A O 1
ATOM 551 N N . ALA A 1 70 ? -9.0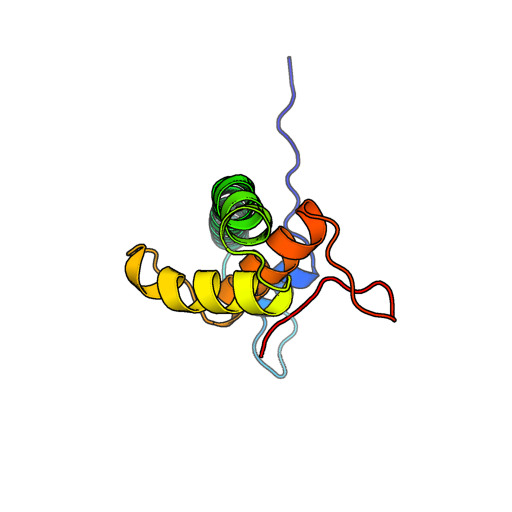21 0.332 -3.185 1.00 92.25 70 ALA A N 1
ATOM 552 C CA . ALA A 1 70 ? -10.101 0.640 -4.120 1.00 92.25 70 ALA A CA 1
ATOM 553 C C . ALA A 1 70 ? -10.089 2.107 -4.593 1.00 92.25 70 ALA A C 1
ATOM 555 O O . ALA A 1 70 ? -10.556 2.395 -5.693 1.00 92.25 70 ALA A O 1
ATOM 556 N N . GLY A 1 71 ? -9.547 3.027 -3.788 1.00 91.06 71 GLY A N 1
ATOM 557 C CA . GLY A 1 71 ? -9.392 4.442 -4.130 1.00 91.06 71 GLY A CA 1
ATOM 558 C C . GLY A 1 71 ? -8.132 4.773 -4.936 1.00 91.06 71 GLY A C 1
ATOM 559 O O . GLY A 1 71 ? -8.123 5.773 -5.650 1.00 91.06 71 GLY A O 1
ATOM 560 N N . LEU A 1 72 ? -7.086 3.940 -4.878 1.00 89.50 72 LEU A N 1
ATOM 561 C CA . LEU A 1 72 ? -5.813 4.194 -5.566 1.00 89.50 72 LEU A CA 1
ATOM 562 C C . LEU A 1 72 ? -5.945 4.422 -7.085 1.00 89.50 72 LEU A C 1
ATOM 564 O O . LEU A 1 72 ? -5.333 5.373 -7.572 1.00 89.50 72 LEU A O 1
ATOM 568 N N . PRO A 1 73 ? -6.776 3.677 -7.844 1.00 86.25 73 PRO A N 1
ATOM 569 C CA . PRO A 1 73 ? -6.981 3.944 -9.270 1.00 86.25 73 PRO A CA 1
ATOM 570 C C . PRO A 1 73 ? -7.508 5.353 -9.583 1.00 86.25 73 PRO A C 1
ATOM 572 O O . PRO A 1 73 ? -7.336 5.837 -10.698 1.00 86.25 73 PRO A O 1
ATOM 575 N N . ALA A 1 74 ? -8.141 6.031 -8.619 1.00 85.88 74 ALA A N 1
ATOM 576 C CA . ALA A 1 74 ? -8.657 7.387 -8.795 1.00 85.88 74 ALA A CA 1
ATOM 577 C C . ALA A 1 74 ? -7.593 8.481 -8.588 1.00 85.88 74 ALA A C 1
ATOM 579 O O . ALA A 1 74 ? -7.859 9.646 -8.874 1.00 85.88 74 ALA A O 1
ATOM 580 N N . THR A 1 75 ? -6.392 8.134 -8.113 1.00 79.75 75 THR A N 1
ATOM 581 C CA . THR A 1 75 ? -5.320 9.106 -7.818 1.00 79.75 75 THR A CA 1
ATOM 582 C C . THR A 1 75 ? -4.595 9.622 -9.066 1.00 79.75 75 THR A C 1
ATOM 584 O O . THR A 1 75 ? -3.755 10.509 -8.958 1.00 79.75 75 THR A O 1
ATOM 587 N N . ASN A 1 76 ? -4.936 9.106 -10.256 1.00 84.44 76 ASN A N 1
ATOM 588 C CA . ASN A 1 76 ? -4.303 9.446 -11.537 1.00 84.44 76 ASN A CA 1
ATOM 589 C C . ASN A 1 76 ? -2.773 9.223 -11.540 1.00 84.44 76 ASN A C 1
ATOM 591 O O . ASN A 1 76 ? -2.057 9.827 -12.336 1.00 84.44 76 ASN A O 1
ATOM 595 N N . LEU A 1 77 ? -2.289 8.370 -10.631 1.00 87.56 77 LEU A N 1
ATOM 596 C CA . LEU A 1 77 ? -0.919 7.881 -10.571 1.00 87.56 77 LEU A CA 1
ATOM 597 C C . LEU A 1 77 ? -0.813 6.599 -11.407 1.00 87.56 77 LEU A C 1
ATOM 599 O O . LEU A 1 77 ? -1.640 5.697 -11.267 1.00 87.56 77 LEU A O 1
ATOM 603 N N . ASP A 1 78 ? 0.221 6.493 -12.242 1.00 89.50 78 ASP A N 1
ATOM 604 C CA . ASP A 1 78 ? 0.517 5.306 -13.056 1.00 89.50 78 ASP A CA 1
ATOM 605 C C . ASP A 1 78 ? 1.125 4.167 -12.212 1.00 89.50 78 ASP A C 1
ATOM 607 O O . ASP A 1 78 ? 2.274 3.756 -12.409 1.00 89.50 78 ASP A O 1
ATOM 611 N N . LEU A 1 79 ? 0.358 3.667 -11.241 1.00 90.88 79 LEU A N 1
ATOM 612 C CA . LEU A 1 79 ? 0.761 2.579 -10.350 1.00 90.88 79 LEU A CA 1
ATOM 613 C C . LEU A 1 79 ? 0.434 1.211 -10.953 1.00 90.88 79 LEU A C 1
ATOM 615 O O . LEU A 1 79 ? -0.686 0.932 -11.385 1.00 90.88 79 LEU A O 1
ATOM 619 N N . THR A 1 80 ? 1.413 0.317 -10.920 1.00 91.62 80 THR A N 1
ATOM 620 C CA . THR A 1 80 ? 1.238 -1.105 -11.210 1.00 91.62 80 THR A CA 1
ATOM 621 C C . THR A 1 80 ? 0.625 -1.840 -10.016 1.00 91.62 80 THR A C 1
ATOM 623 O O . THR A 1 80 ? 0.681 -1.383 -8.875 1.00 91.62 80 THR A O 1
ATOM 626 N N . VAL A 1 81 ? 0.086 -3.040 -10.251 1.00 90.00 81 VAL A N 1
ATOM 627 C CA . VAL A 1 81 ? -0.447 -3.901 -9.176 1.00 90.00 81 VAL A CA 1
ATOM 628 C C . VAL A 1 81 ? 0.618 -4.205 -8.112 1.00 90.00 81 VAL A C 1
ATOM 630 O O . VAL A 1 81 ? 0.314 -4.213 -6.922 1.00 90.00 81 VAL A O 1
ATOM 633 N N . GLY A 1 82 ? 1.875 -4.403 -8.528 1.00 91.56 82 GLY A N 1
ATOM 634 C CA . GLY A 1 82 ? 2.989 -4.634 -7.607 1.00 91.56 82 GLY A CA 1
ATOM 635 C C . GLY A 1 82 ? 3.292 -3.421 -6.726 1.00 91.56 82 GLY A C 1
ATOM 636 O O . GLY A 1 82 ? 3.489 -3.575 -5.524 1.00 91.56 82 GLY A O 1
ATOM 637 N N . GLU A 1 83 ? 3.273 -2.215 -7.299 1.00 94.06 83 GLU A N 1
ATOM 638 C CA . GLU A 1 83 ? 3.462 -0.967 -6.547 1.00 94.06 83 GLU A CA 1
ATOM 639 C C . GLU A 1 83 ? 2.310 -0.708 -5.577 1.00 94.06 83 GLU A C 1
ATOM 641 O O . GLU A 1 83 ? 2.556 -0.350 -4.431 1.00 94.06 83 GLU A O 1
ATOM 646 N N . ILE A 1 84 ? 1.064 -0.960 -5.990 1.00 93.88 84 ILE A N 1
ATOM 647 C CA . ILE A 1 84 ? -0.104 -0.867 -5.103 1.00 93.88 84 ILE A CA 1
ATOM 648 C C . ILE A 1 84 ? 0.072 -1.781 -3.886 1.00 93.88 84 ILE A C 1
ATOM 650 O O . ILE A 1 84 ? -0.103 -1.336 -2.752 1.00 93.88 84 ILE A O 1
ATOM 654 N N . GLY A 1 85 ? 0.453 -3.042 -4.108 1.00 93.06 85 GLY A N 1
ATOM 655 C CA . GLY A 1 85 ? 0.716 -3.984 -3.020 1.00 93.06 85 GLY A CA 1
ATOM 656 C C . GLY A 1 85 ? 1.835 -3.504 -2.095 1.00 93.06 85 GLY A C 1
ATOM 657 O O . GLY A 1 85 ? 1.710 -3.590 -0.874 1.00 93.06 85 GLY A O 1
ATOM 658 N N . TRP A 1 86 ? 2.898 -2.934 -2.665 1.00 94.25 86 TRP A N 1
ATOM 659 C CA . TRP A 1 86 ? 4.007 -2.388 -1.889 1.00 94.25 86 TRP A CA 1
ATOM 660 C C . TRP A 1 86 ? 3.591 -1.186 -1.035 1.00 94.25 86 TRP A C 1
ATOM 662 O O . TRP A 1 86 ? 3.898 -1.159 0.153 1.00 94.25 86 TRP A O 1
ATOM 672 N N . VAL A 1 87 ? 2.842 -0.234 -1.602 1.00 94.88 87 VAL A N 1
ATOM 673 C CA . VAL A 1 87 ? 2.325 0.947 -0.887 1.00 94.88 87 VAL A CA 1
ATOM 674 C C . VAL A 1 87 ? 1.444 0.527 0.286 1.00 94.88 87 VAL A C 1
ATOM 676 O O . VAL A 1 87 ? 1.587 1.063 1.380 1.00 94.88 87 VAL A O 1
ATOM 679 N N . LEU A 1 88 ? 0.560 -0.454 0.088 1.00 95.00 88 LEU A N 1
ATOM 680 C CA . LEU A 1 88 ? -0.325 -0.949 1.146 1.00 95.00 88 LEU A CA 1
ATOM 681 C C . LEU A 1 88 ? 0.445 -1.675 2.252 1.00 95.00 88 LEU A C 1
ATOM 683 O O . LEU A 1 88 ? 0.182 -1.428 3.426 1.00 95.00 88 LEU A O 1
ATOM 687 N N . GLY A 1 89 ? 1.413 -2.525 1.895 1.00 94.31 89 GLY A N 1
ATOM 688 C CA . GLY A 1 89 ? 2.265 -3.199 2.876 1.00 94.31 89 GLY A CA 1
ATOM 689 C C . GLY A 1 89 ? 3.121 -2.210 3.669 1.00 94.31 89 GLY A C 1
ATOM 690 O O . GLY A 1 89 ? 3.239 -2.325 4.887 1.00 94.31 89 GLY A O 1
ATOM 691 N N . ARG A 1 90 ? 3.659 -1.188 2.997 1.00 94.62 90 ARG A N 1
ATOM 692 C CA . ARG A 1 90 ? 4.431 -0.120 3.636 1.00 94.62 90 ARG A CA 1
ATOM 693 C C . ARG A 1 90 ? 3.571 0.748 4.550 1.00 94.62 90 ARG A C 1
ATOM 695 O O . ARG A 1 90 ? 3.989 1.069 5.656 1.00 94.62 90 ARG A O 1
ATOM 702 N N . LEU A 1 91 ? 2.353 1.074 4.124 1.00 95.62 91 LEU A N 1
ATOM 703 C CA . LEU A 1 91 ? 1.366 1.766 4.947 1.00 95.62 91 LEU A CA 1
ATOM 704 C C . LEU A 1 91 ? 1.026 0.956 6.206 1.00 95.62 91 LEU A C 1
ATOM 706 O O . LEU A 1 91 ? 1.036 1.508 7.304 1.00 95.62 91 LEU A O 1
ATOM 710 N N . ALA A 1 92 ? 0.760 -0.345 6.057 1.00 95.69 92 ALA A N 1
ATOM 711 C CA . ALA A 1 92 ? 0.495 -1.240 7.180 1.00 95.69 92 ALA A CA 1
ATOM 712 C C . ALA A 1 92 ? 1.679 -1.272 8.160 1.00 95.69 92 ALA A C 1
ATOM 714 O O . ALA A 1 92 ? 1.482 -1.112 9.361 1.00 95.69 92 ALA A O 1
ATOM 715 N N . GLU A 1 93 ? 2.910 -1.379 7.655 1.00 94.06 93 GLU A N 1
ATOM 716 C CA . GLU A 1 93 ? 4.126 -1.347 8.474 1.00 94.06 93 GLU A CA 1
ATOM 717 C C . GLU A 1 93 ? 4.277 -0.026 9.247 1.00 94.06 93 GLU A C 1
ATOM 719 O O . GLU A 1 93 ? 4.484 -0.044 10.461 1.00 94.06 93 GLU A O 1
ATOM 724 N N . THR A 1 94 ? 4.106 1.120 8.579 1.00 93.25 94 THR A N 1
ATOM 725 C CA . THR A 1 94 ? 4.168 2.451 9.210 1.00 93.25 94 THR A CA 1
ATOM 726 C C . THR A 1 94 ? 3.117 2.618 10.311 1.00 93.25 94 THR A C 1
ATOM 728 O O . THR A 1 94 ? 3.364 3.294 11.313 1.00 93.25 94 THR A O 1
ATOM 731 N N . LEU A 1 95 ? 1.942 2.007 10.146 1.00 94.12 95 LEU A N 1
ATOM 732 C CA . LEU A 1 95 ? 0.852 2.051 11.124 1.00 94.12 95 LEU A CA 1
ATOM 733 C C . LEU A 1 95 ? 0.956 0.970 12.207 1.00 94.12 95 LEU A C 1
ATOM 735 O O . LEU A 1 95 ? 0.223 1.034 13.195 1.00 94.12 95 LEU A O 1
ATOM 739 N N . GLY A 1 96 ? 1.882 0.023 12.060 1.00 94.44 96 GLY A N 1
ATOM 740 C CA . GLY A 1 96 ? 2.076 -1.084 12.988 1.00 94.44 96 GLY A CA 1
ATOM 741 C C . GLY A 1 96 ? 1.032 -2.197 12.862 1.00 94.44 96 GLY A C 1
ATOM 742 O O . GLY A 1 96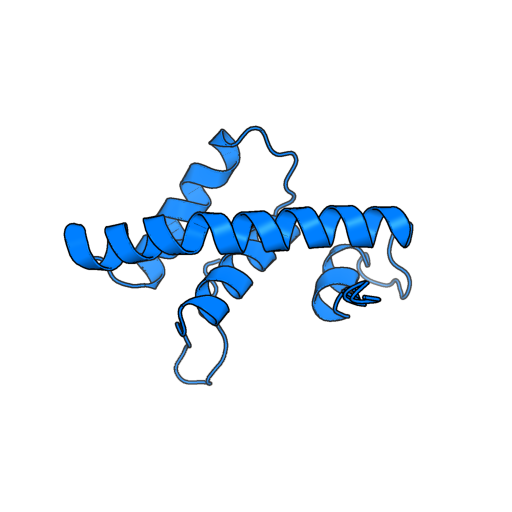 ? 0.757 -2.881 13.845 1.00 94.44 96 GLY A O 1
ATOM 743 N N . TRP A 1 97 ? 0.431 -2.362 11.683 1.00 94.25 97 TRP A N 1
ATOM 744 C CA . TRP A 1 97 ? -0.578 -3.380 11.394 1.00 94.25 97 TRP A CA 1
ATOM 745 C C . TRP A 1 97 ? 0.101 -4.652 10.893 1.00 94.25 97 TRP A C 1
ATOM 747 O O . TRP A 1 97 ? 0.507 -4.739 9.730 1.00 94.25 97 TRP A O 1
ATOM 757 N N . PHE A 1 98 ? 0.226 -5.637 11.781 1.00 93.56 98 PHE A N 1
ATOM 758 C CA . PHE A 1 98 ? 0.888 -6.910 11.507 1.00 93.56 98 PHE A CA 1
ATOM 759 C C . PHE A 1 98 ? -0.069 -8.091 11.686 1.00 93.56 98 PHE A C 1
ATOM 761 O O . PHE A 1 98 ? -0.970 -8.057 12.523 1.00 93.56 98 PHE A O 1
ATOM 768 N N . ASP A 1 99 ? 0.133 -9.140 10.894 1.00 90.69 99 ASP A N 1
ATOM 769 C CA . ASP A 1 99 ? -0.544 -10.420 11.064 1.00 90.69 99 ASP A CA 1
ATOM 770 C C . ASP A 1 99 ? 0.016 -11.206 12.270 1.00 90.69 99 ASP A C 1
ATOM 772 O O . ASP A 1 99 ? 0.957 -10.782 12.947 1.00 90.69 99 ASP A O 1
ATOM 776 N N . ASP A 1 100 ? -0.545 -12.390 12.530 1.00 89.25 100 ASP A N 1
ATOM 777 C CA . ASP A 1 100 ? -0.106 -13.279 13.620 1.00 89.25 100 ASP A CA 1
ATOM 778 C C . ASP A 1 100 ? 1.365 -13.731 13.485 1.00 89.25 100 ASP A C 1
ATOM 780 O O . ASP A 1 100 ? 2.015 -14.077 14.470 1.00 89.25 100 ASP A O 1
ATOM 784 N N . ASN A 1 101 ? 1.928 -13.668 12.274 1.00 88.62 101 ASN A N 1
ATOM 785 C CA . ASN A 1 101 ? 3.322 -14.006 11.991 1.00 88.62 101 ASN A CA 1
ATOM 786 C C . ASN A 1 101 ? 4.266 -12.797 12.112 1.00 88.62 101 ASN A C 1
ATOM 788 O O . ASN A 1 101 ? 5.464 -12.924 11.838 1.00 88.62 101 ASN A O 1
ATOM 792 N N . GLY A 1 102 ? 3.756 -11.621 12.492 1.00 87.19 102 GLY A N 1
ATOM 793 C CA . GLY A 1 102 ? 4.530 -10.383 12.553 1.00 87.19 102 GLY A CA 1
ATOM 794 C C . GLY A 1 102 ? 4.906 -9.830 11.176 1.00 87.19 102 GLY A C 1
ATOM 795 O O . GLY A 1 102 ? 5.891 -9.102 11.059 1.00 87.19 102 GLY A O 1
ATOM 796 N N . GLN A 1 103 ? 4.186 -10.203 10.117 1.00 86.56 103 GLN A N 1
ATOM 797 C CA . GLN A 1 103 ? 4.333 -9.626 8.781 1.00 86.56 103 GLN A CA 1
ATOM 798 C C . GLN A 1 103 ? 3.324 -8.492 8.585 1.00 86.56 103 GLN A C 1
ATOM 800 O O . GLN A 1 103 ? 2.219 -8.585 9.117 1.00 86.56 103 GLN A O 1
ATOM 805 N N . PRO A 1 104 ? 3.663 -7.417 7.849 1.00 88.81 104 PRO A N 1
ATOM 806 C CA . PRO A 1 104 ? 2.708 -6.348 7.572 1.00 88.81 104 PRO A CA 1
ATOM 807 C C . PRO A 1 104 ? 1.434 -6.916 6.948 1.00 88.81 104 PRO A C 1
ATOM 809 O O . PRO A 1 104 ? 1.518 -7.797 6.090 1.00 88.81 104 PRO A O 1
ATOM 812 N N . LEU A 1 105 ? 0.263 -6.420 7.356 1.00 90.06 105 LEU A N 1
ATOM 813 C CA . LEU A 1 105 ? -0.993 -6.855 6.750 1.00 90.06 105 LEU A CA 1
ATOM 814 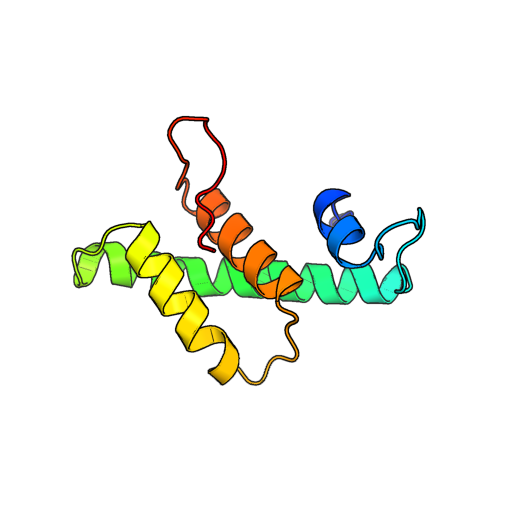C C . LEU A 1 105 ? -0.971 -6.583 5.239 1.00 90.06 105 LEU A C 1
ATOM 816 O O . LEU A 1 105 ? -0.792 -5.448 4.795 1.00 90.06 105 LEU A O 1
ATOM 820 N N . VAL A 1 106 ? -1.207 -7.631 4.452 1.00 82.19 106 VAL A N 1
ATOM 821 C CA . VAL A 1 106 ? -1.360 -7.551 2.997 1.00 82.19 106 VAL A CA 1
ATOM 822 C C . VAL A 1 106 ? -2.767 -8.001 2.632 1.00 82.19 106 VAL A C 1
ATOM 824 O O . VAL A 1 106 ? -3.299 -8.956 3.194 1.00 82.19 106 VAL A O 1
ATOM 827 N N . ILE A 1 107 ? -3.367 -7.306 1.677 1.00 81.06 107 ILE A N 1
ATOM 828 C CA . ILE A 1 107 ? -4.677 -7.628 1.112 1.00 81.06 107 ILE A CA 1
ATOM 829 C C . ILE A 1 107 ? -4.496 -8.017 -0.353 1.00 81.06 107 ILE A C 1
ATOM 831 O O . ILE A 1 107 ? -3.935 -7.237 -1.129 1.00 81.06 107 ILE A O 1
ATOM 835 N N . ASP A 1 108 ? -4.964 -9.221 -0.690 1.00 62.00 108 ASP A N 1
ATOM 836 C CA . ASP A 1 108 ? -4.964 -9.812 -2.040 1.00 62.00 108 ASP A CA 1
ATOM 837 C C . ASP A 1 108 ? -6.059 -9.232 -2.935 1.00 62.00 108 ASP A C 1
ATOM 839 O O . ASP A 1 108 ? -7.165 -8.912 -2.427 1.00 62.00 108 ASP A O 1
#

Secondary structure (DSSP, 8-state):
-------PPPHHHHGGGS-TT-SS-SS-HHHHHHHHHHHHHHHHHHHHHHHHHHHHS---HHHHHHHHHHHGGGG-----HHHHHHHHHHHHHHHT-B-TTSPBP---

Foldseek 3Di:
DDPPPPPPQDPLLQVLQADPPGDHGPDDPVVSVVLSVVLLVLLVVCLVVLVCCCPVVVDDSQVSLVVVLVCVVVPPDPDDPSSSQVSSQSNQVVNLNADPVRGRDTDD

pLDDT: mean 88.59, std 11.04, range [39.56, 95.69]